Protein AF-A0A9X1GFL6-F1 (afdb_monomer_lite)

Secondary structure (DSSP, 8-state):
-HHHHHHHHHHHHHHHHHHHHHTS-HHHHTTS-HHHHHHIIIIIHHHHHHHHHHIIIIITHHHHHHHHHHHHHHHH-HHHHHHHHHHHHHHHHHHHHHHHHHHHHHT--

Radius of gyration: 22.64 Å; chains: 1; bounding box: 46×26×59 Å

pLDDT: mean 83.74, std 9.25, range [52.78, 96.0]

Organism: Enterococcus faecium (NCBI:txid1352)

Sequence (109 aa):
FSALASARFGFQTREKYFRKFQQLSMKDISRFSSGSLLTRMTNDVDNVQQMIVLFCQMILPAPVICFFTILMMFRYSLLLTWVTLFSVVFYVWIVYRLMKRGTPLSLSI

InterPro domains:
  IPR011527 ABC transporter type 1, transmembrane domain [PF00664] (4-104)
  IPR011527 ABC transporter type 1, transmembrane domain [PS50929] (1-109)
  IPR036640 ABC transporter type 1, transmembrane domain superfamily [G3DSA:1.20.1560.10] (1-109)
  IPR036640 ABC transporter type 1, transmembrane domain superfamily [SSF90123] (2-106)

Foldseek 3Di:
DQLVVLVVVLVVQLVVLVVVVVVDDPVVCVVPPVVNSVCCSPVVSVVVSVVSSCCVPPVVCVVVCVVVVLVVVVVPDPVSSVVVVVVVVVVVVVVVVCCVVVVVVVVVD

Structure (mmCIF, N/CA/C/O backbone):
data_AF-A0A9X1GFL6-F1
#
_entry.id   AF-A0A9X1GFL6-F1
#
loop_
_atom_site.group_PDB
_atom_site.id
_atom_site.type_symbol
_atom_site.label_atom_id
_atom_site.label_alt_id
_atom_site.label_comp_id
_atom_site.label_asym_id
_atom_site.label_entity_id
_atom_site.label_seq_id
_atom_site.pdbx_PDB_ins_code
_atom_site.Cartn_x
_atom_site.Cartn_y
_atom_site.Cartn_z
_atom_site.occupancy
_atom_site.B_iso_or_equiv
_atom_site.auth_seq_id
_atom_site.auth_comp_id
_atom_site.auth_asym_id
_atom_site.auth_atom_id
_atom_site.pdbx_PDB_model_num
ATOM 1 N N . PHE A 1 1 ? -11.505 10.746 -3.898 1.00 78.06 1 PHE A N 1
ATOM 2 C CA . PHE A 1 1 ? -12.505 9.654 -3.866 1.00 78.06 1 PHE A CA 1
ATOM 3 C C . PHE A 1 1 ? -12.120 8.514 -2.929 1.00 78.06 1 PHE A C 1
ATOM 5 O O . PHE A 1 1 ? -12.895 8.238 -2.022 1.00 78.06 1 PHE A O 1
ATOM 12 N N . SER A 1 2 ? -10.932 7.909 -3.052 1.00 79.25 2 SER A N 1
ATOM 13 C CA . SER A 1 2 ? -10.509 6.784 -2.191 1.00 79.25 2 SER A CA 1
ATOM 14 C C . SER A 1 2 ? -10.520 7.108 -0.689 1.00 79.25 2 SER A C 1
ATOM 16 O O . SER A 1 2 ? -11.003 6.302 0.095 1.00 79.25 2 SER A O 1
ATOM 18 N N . ALA A 1 3 ? -10.094 8.317 -0.297 1.00 82.44 3 ALA A N 1
ATOM 19 C CA . ALA A 1 3 ? -10.140 8.774 1.098 1.00 82.44 3 ALA A CA 1
ATOM 20 C C . ALA A 1 3 ? -11.572 8.944 1.647 1.00 82.44 3 ALA A C 1
ATOM 22 O O . ALA A 1 3 ? -11.836 8.663 2.809 1.00 82.44 3 ALA A O 1
ATOM 23 N N . LEU A 1 4 ? -12.522 9.367 0.805 1.00 86.19 4 LEU A N 1
ATOM 24 C CA . LEU A 1 4 ? -13.928 9.490 1.204 1.00 86.19 4 LEU A CA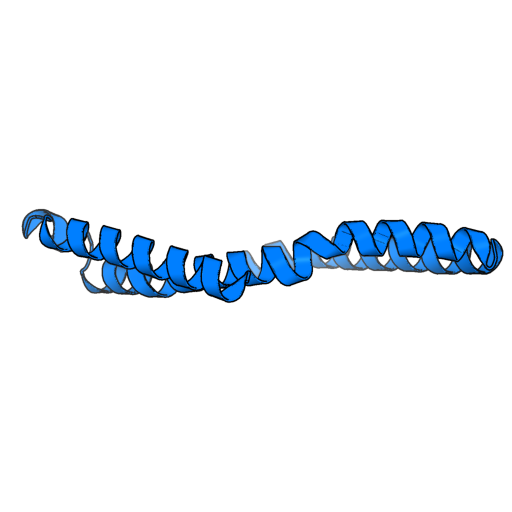 1
ATOM 25 C C . LEU A 1 4 ? -14.571 8.106 1.366 1.00 86.19 4 LEU A C 1
ATOM 27 O O . LEU A 1 4 ? -15.338 7.882 2.300 1.00 86.19 4 LEU A O 1
ATOM 31 N N . ALA A 1 5 ? -14.244 7.174 0.467 1.00 85.69 5 ALA A N 1
ATOM 32 C CA . ALA A 1 5 ? -14.713 5.795 0.537 1.00 85.69 5 ALA A CA 1
ATOM 33 C C . ALA A 1 5 ? -14.165 5.072 1.778 1.00 85.69 5 ALA A C 1
ATOM 35 O O . ALA A 1 5 ? -14.935 4.441 2.501 1.00 85.69 5 ALA A O 1
ATOM 36 N N . SER A 1 6 ? -12.869 5.220 2.075 1.00 81.94 6 SER A N 1
ATOM 37 C CA . SER A 1 6 ? -12.257 4.633 3.271 1.00 81.94 6 SER A CA 1
ATOM 38 C C . SER A 1 6 ? -12.803 5.254 4.560 1.00 81.94 6 SER A C 1
ATOM 40 O O . SER A 1 6 ? -13.128 4.519 5.488 1.00 81.94 6 SER A O 1
ATOM 42 N N . ALA A 1 7 ? -13.005 6.575 4.610 1.00 85.94 7 ALA A N 1
ATOM 43 C CA . ALA A 1 7 ? -13.606 7.243 5.766 1.00 85.94 7 ALA A CA 1
ATOM 44 C C . ALA A 1 7 ? -15.049 6.775 6.022 1.00 85.94 7 ALA A C 1
ATOM 46 O O . ALA A 1 7 ? -15.415 6.472 7.158 1.00 85.94 7 ALA A O 1
ATOM 47 N N . ARG A 1 8 ? -15.865 6.637 4.967 1.00 88.25 8 ARG A N 1
ATOM 48 C CA . ARG A 1 8 ? -17.227 6.083 5.070 1.00 88.25 8 ARG A CA 1
ATOM 49 C C . ARG A 1 8 ? -17.237 4.626 5.523 1.00 88.25 8 ARG A C 1
ATOM 51 O O . ARG A 1 8 ? -18.137 4.227 6.261 1.00 88.25 8 ARG A O 1
ATOM 58 N N . PHE A 1 9 ? -16.266 3.832 5.080 1.00 86.69 9 PHE A N 1
ATOM 59 C CA . PHE A 1 9 ? -16.098 2.453 5.529 1.00 86.69 9 PHE A CA 1
ATOM 60 C C . PHE A 1 9 ? -15.717 2.389 7.015 1.00 86.69 9 PHE A C 1
ATOM 62 O O . PHE A 1 9 ? -16.353 1.664 7.781 1.00 86.69 9 PHE A O 1
ATOM 69 N N . GLY A 1 10 ? -14.739 3.191 7.444 1.00 84.56 10 GLY A N 1
ATOM 70 C CA . GLY A 1 10 ? -14.324 3.278 8.844 1.00 84.56 10 GLY A CA 1
ATOM 71 C C . GLY A 1 10 ? -15.462 3.732 9.760 1.00 84.56 10 GLY A C 1
ATOM 72 O O . GLY A 1 10 ? -15.675 3.134 10.811 1.00 84.56 10 GLY A O 1
ATOM 73 N N . PHE A 1 11 ? -16.250 4.726 9.338 1.00 87.88 11 PHE A N 1
ATOM 74 C CA . PHE A 1 11 ? -17.422 5.200 10.081 1.00 87.88 11 PHE A CA 1
ATOM 75 C C . PHE A 1 11 ? -18.470 4.096 10.290 1.00 87.88 11 PHE A C 1
ATOM 77 O O . PHE A 1 11 ? -18.826 3.795 11.428 1.00 87.88 11 PHE A O 1
ATOM 84 N N . GLN A 1 12 ? -18.908 3.432 9.213 1.00 89.44 12 GLN A N 1
ATOM 85 C CA . GLN A 1 12 ? -19.900 2.349 9.295 1.00 89.44 12 GLN A CA 1
ATOM 86 C C . GLN A 1 12 ? -19.412 1.170 10.143 1.00 89.44 12 GLN A C 1
ATOM 88 O O . GLN A 1 12 ? -20.195 0.522 10.836 1.00 89.44 12 GLN A O 1
ATOM 93 N N . THR A 1 13 ? -18.116 0.876 10.078 1.00 85.88 13 THR A N 1
ATOM 94 C CA . THR A 1 13 ? -17.510 -0.217 10.838 1.00 85.88 13 THR A CA 1
ATOM 95 C C . THR A 1 13 ? -17.503 0.108 12.331 1.00 85.88 13 THR A C 1
ATOM 97 O O . THR A 1 13 ? -17.989 -0.696 13.126 1.00 85.88 13 THR A O 1
ATOM 100 N N . ARG A 1 14 ? -17.068 1.318 12.716 1.00 87.12 14 ARG A N 1
ATOM 101 C CA . ARG A 1 14 ? -17.118 1.789 14.113 1.00 87.12 14 ARG A CA 1
ATOM 102 C C . ARG A 1 14 ? -18.540 1.823 14.662 1.00 87.12 14 ARG A C 1
ATOM 104 O O . ARG A 1 14 ? -18.756 1.381 15.785 1.00 87.12 14 ARG A O 1
ATOM 111 N N . GLU A 1 15 ? -19.513 2.277 13.872 1.00 89.19 15 GLU A N 1
ATOM 112 C CA . GLU A 1 15 ? -20.920 2.307 14.287 1.00 89.19 15 GLU A CA 1
ATOM 113 C C . GLU A 1 15 ? -21.453 0.898 14.601 1.00 89.19 15 GLU A C 1
ATOM 115 O O . GLU A 1 15 ? -22.081 0.680 15.639 1.00 89.19 15 GLU A O 1
ATOM 120 N N . LYS A 1 16 ? -21.167 -0.088 13.739 1.00 86.69 16 LYS A N 1
ATOM 121 C CA . LYS A 1 16 ? -21.568 -1.489 13.956 1.00 86.69 16 LYS A CA 1
ATOM 122 C C . LYS A 1 16 ? -20.914 -2.086 15.200 1.00 86.69 16 LYS A C 1
ATOM 124 O O . LYS A 1 16 ? -21.597 -2.753 15.979 1.00 86.69 16 LYS A O 1
ATOM 129 N N . TYR A 1 17 ? -19.622 -1.828 15.403 1.00 83.25 17 TYR A N 1
ATOM 130 C CA . TYR A 1 17 ? -18.911 -2.267 16.603 1.00 83.25 17 TYR A CA 1
ATOM 131 C C . TYR A 1 17 ? -19.502 -1.646 17.870 1.00 83.25 17 TYR A C 1
ATOM 133 O O . TYR A 1 17 ? -19.772 -2.368 18.827 1.00 83.25 17 TYR A O 1
ATOM 141 N N . PHE A 1 18 ? -19.795 -0.345 17.853 1.00 83.31 18 PHE A N 1
ATOM 142 C CA . PHE A 1 18 ? -20.394 0.352 18.988 1.00 83.31 18 PHE A CA 1
ATOM 143 C C . PHE A 1 18 ? -21.791 -0.188 19.330 1.00 83.31 18 PHE A C 1
ATOM 145 O O . PHE A 1 18 ? -22.065 -0.504 20.487 1.00 83.31 18 PHE A O 1
ATOM 152 N N . ARG A 1 19 ? -22.653 -0.403 18.325 1.00 85.00 19 ARG A N 1
ATOM 153 C CA . ARG A 1 19 ? -23.974 -1.028 18.528 1.00 85.00 19 ARG A CA 1
ATOM 154 C C . ARG A 1 19 ? -23.861 -2.440 19.106 1.00 85.00 19 ARG A C 1
ATOM 156 O O . ARG A 1 19 ? -24.646 -2.807 19.976 1.00 85.00 19 ARG A O 1
ATOM 163 N N . LYS A 1 20 ? -22.887 -3.235 18.649 1.00 81.62 20 LYS A N 1
ATOM 164 C CA . LYS A 1 20 ? -22.660 -4.591 19.171 1.00 81.62 20 LYS A CA 1
ATOM 165 C C . LYS A 1 20 ? -22.129 -4.569 20.605 1.00 81.62 20 LYS A C 1
ATOM 167 O O . LYS A 1 20 ? -22.539 -5.405 21.403 1.00 81.62 20 LYS A O 1
ATOM 172 N N . PHE A 1 21 ? -21.271 -3.604 20.930 1.00 79.62 21 PHE A N 1
ATOM 173 C CA . PHE A 1 21 ? -20.763 -3.384 22.282 1.00 79.62 21 PHE A CA 1
ATOM 174 C C . PHE A 1 21 ? -21.888 -3.066 23.273 1.00 79.62 21 PHE A C 1
ATOM 176 O O . PHE A 1 21 ? -21.935 -3.655 24.346 1.00 79.62 21 PHE A O 1
ATOM 183 N N . GLN A 1 22 ? -22.850 -2.224 22.890 1.00 79.00 22 GLN A N 1
ATOM 184 C CA . GLN A 1 22 ? -24.009 -1.898 23.735 1.00 79.00 22 GLN A CA 1
ATOM 185 C C . GLN A 1 22 ? -24.949 -3.091 23.998 1.00 79.00 22 GLN A C 1
ATOM 187 O O . GLN A 1 22 ? -25.710 -3.062 24.960 1.00 79.00 22 GLN A O 1
ATOM 192 N N . GLN A 1 23 ? -24.914 -4.128 23.155 1.00 80.56 23 GLN A N 1
ATOM 193 C CA . GLN A 1 23 ? -25.742 -5.336 23.284 1.00 80.56 23 GLN A CA 1
ATOM 194 C C . GLN A 1 23 ? -25.054 -6.474 24.061 1.00 80.56 23 GLN A C 1
ATOM 196 O O . GLN A 1 23 ? -25.667 -7.521 24.270 1.00 80.56 23 GLN A O 1
ATOM 201 N N . LEU A 1 24 ? -23.784 -6.312 24.450 1.00 77.31 24 LEU A N 1
ATOM 202 C CA . LEU A 1 24 ? -23.040 -7.317 25.210 1.00 77.31 24 LEU A CA 1
ATOM 203 C C . LEU A 1 24 ? -23.468 -7.315 26.683 1.00 77.31 24 LEU A C 1
ATOM 205 O O . LEU A 1 24 ? -23.628 -6.265 27.302 1.00 77.31 24 LEU A O 1
ATOM 209 N N . SER A 1 25 ? -23.628 -8.507 27.260 1.00 74.81 25 SER A N 1
ATOM 210 C CA . SER A 1 25 ? -23.909 -8.661 28.688 1.00 74.81 25 SER A CA 1
ATOM 211 C C . SER A 1 25 ? -22.662 -8.353 29.522 1.00 74.81 25 SER A C 1
ATOM 213 O O . SER A 1 25 ? -21.533 -8.605 29.095 1.00 74.81 25 SER A O 1
ATOM 215 N N . MET A 1 26 ? -22.851 -7.900 30.765 1.00 65.06 26 MET A N 1
ATOM 216 C CA . MET A 1 26 ? -21.760 -7.666 31.728 1.00 65.06 26 MET A CA 1
ATOM 217 C C . MET A 1 26 ? -20.881 -8.914 31.947 1.00 65.06 26 MET A C 1
ATOM 219 O O . MET A 1 26 ? -19.708 -8.795 32.294 1.00 65.06 26 MET A O 1
ATOM 223 N N . LYS A 1 27 ? -21.427 -10.114 31.694 1.00 68.50 27 LYS A N 1
ATOM 224 C CA . LYS A 1 27 ? -20.715 -11.401 31.772 1.00 68.50 27 LYS A CA 1
ATOM 225 C C . LYS A 1 27 ? -19.788 -11.670 30.573 1.00 68.50 27 LYS A C 1
ATOM 227 O O . LYS A 1 27 ? -18.835 -12.431 30.703 1.00 68.50 27 LYS A O 1
ATOM 232 N N . ASP A 1 28 ? -20.044 -11.043 29.425 1.00 63.53 28 ASP A N 1
ATOM 233 C CA . ASP A 1 28 ? -19.200 -11.137 28.226 1.00 63.53 28 ASP A CA 1
ATOM 234 C C . ASP A 1 28 ? -18.099 -10.066 28.231 1.00 63.53 28 ASP A C 1
ATOM 236 O O . ASP A 1 28 ? -16.974 -10.323 27.805 1.00 63.53 28 ASP A O 1
ATOM 240 N N . ILE A 1 29 ? -18.391 -8.888 28.794 1.00 65.69 29 ILE A N 1
ATOM 241 C CA . ILE A 1 29 ? -17.425 -7.794 28.994 1.00 65.69 29 ILE A CA 1
ATOM 242 C C . ILE A 1 29 ? -16.325 -8.190 29.994 1.00 65.69 29 ILE A C 1
ATOM 244 O O . ILE A 1 29 ? -15.181 -7.773 29.862 1.00 65.69 29 ILE A O 1
ATOM 248 N N . SER A 1 30 ? -16.622 -9.039 30.980 1.00 62.53 30 SER A N 1
ATOM 249 C CA . SER A 1 30 ? -15.595 -9.564 31.890 1.00 62.53 30 SER A CA 1
ATOM 250 C C . SER A 1 30 ? -14.718 -10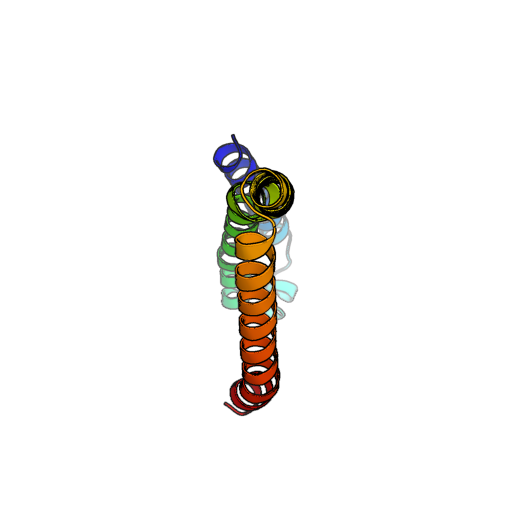.650 31.254 1.00 62.53 30 SER A C 1
ATOM 252 O O . SER A 1 30 ? -13.576 -10.836 31.671 1.00 62.53 30 SER A O 1
ATOM 254 N N . ARG A 1 31 ? -15.216 -11.345 30.219 1.00 65.75 31 ARG A N 1
ATOM 255 C CA . ARG A 1 31 ? -14.461 -12.351 29.451 1.00 65.75 31 ARG A CA 1
ATOM 256 C C . ARG A 1 31 ? -13.513 -11.712 28.434 1.00 65.75 31 ARG A C 1
ATOM 258 O O . ARG A 1 31 ? -12.436 -12.243 28.175 1.00 65.75 31 ARG A O 1
ATOM 265 N N . PHE A 1 32 ? -13.899 -10.568 27.880 1.00 63.34 32 PHE A N 1
ATOM 266 C CA . PHE A 1 32 ? -13.073 -9.746 27.005 1.00 63.34 32 PHE A CA 1
ATOM 267 C C . PHE A 1 32 ? -12.712 -8.455 27.740 1.00 63.34 32 PHE A C 1
ATOM 269 O O . PHE A 1 32 ? -13.489 -7.513 27.700 1.00 63.34 32 PHE A O 1
ATOM 276 N N . SER A 1 33 ? -11.551 -8.396 28.405 1.00 66.00 33 SER A N 1
ATOM 277 C CA . SER A 1 33 ? -11.084 -7.189 29.116 1.00 66.00 33 SER A CA 1
ATOM 278 C C . SER A 1 33 ? -11.426 -5.904 28.342 1.00 66.00 33 SER A C 1
ATOM 280 O O . SER A 1 33 ? -10.960 -5.726 27.211 1.00 66.00 33 SER A O 1
ATOM 282 N N . SER A 1 34 ? -12.256 -5.029 28.930 1.00 66.62 34 SER A N 1
ATOM 283 C CA . SER A 1 34 ? -12.850 -3.855 28.265 1.00 66.62 34 SER A CA 1
ATOM 284 C C . SER A 1 34 ? -11.827 -2.979 27.536 1.00 66.62 34 SER A C 1
ATOM 286 O O . SER A 1 34 ? -12.128 -2.418 26.483 1.00 66.62 34 SER A O 1
ATOM 288 N N . GLY A 1 35 ? -10.598 -2.904 28.060 1.00 71.62 35 GLY A N 1
ATOM 289 C CA . GLY A 1 35 ? -9.493 -2.182 27.430 1.00 71.62 35 GLY A CA 1
ATOM 290 C C . GLY A 1 35 ? -9.054 -2.793 26.096 1.00 71.62 35 GLY A C 1
ATOM 291 O O . GLY A 1 35 ? -8.890 -2.067 25.126 1.00 71.62 35 GLY A O 1
ATOM 292 N N . SER A 1 36 ? -8.936 -4.121 25.994 1.00 76.75 36 SER A N 1
ATOM 293 C CA . SER A 1 36 ? -8.509 -4.797 24.755 1.00 76.75 36 SER A CA 1
ATOM 294 C C . SER A 1 36 ? -9.538 -4.660 23.630 1.00 76.75 36 SER A C 1
ATOM 296 O O . SER A 1 36 ? -9.166 -4.458 22.474 1.00 76.75 36 SER A O 1
ATOM 298 N N . LEU A 1 37 ? -10.829 -4.720 23.966 1.00 73.06 37 LEU A N 1
ATOM 299 C CA . LEU A 1 37 ? -11.917 -4.492 23.014 1.00 73.06 37 LEU A CA 1
ATOM 300 C C . LEU A 1 37 ? -11.875 -3.077 22.440 1.00 73.06 37 LEU A C 1
ATOM 302 O O . LEU A 1 37 ? -11.994 -2.916 21.228 1.00 73.06 37 LEU A O 1
ATOM 306 N N . LEU A 1 38 ? -11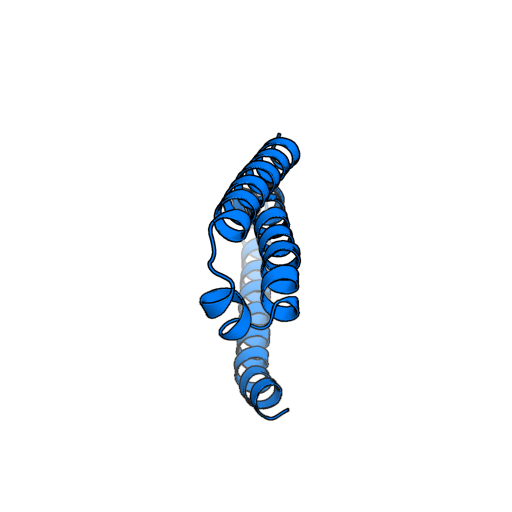.677 -2.064 23.288 1.00 74.56 38 LEU A N 1
ATOM 307 C CA . LEU A 1 38 ? -11.590 -0.678 22.840 1.00 74.56 38 LEU A CA 1
ATOM 308 C C . LEU A 1 38 ? -10.397 -0.473 21.903 1.00 74.56 38 LEU A C 1
ATOM 310 O O . LEU A 1 38 ? -10.569 0.076 20.818 1.00 74.56 38 LEU A O 1
ATOM 314 N N . THR A 1 39 ? -9.222 -0.984 22.280 1.00 80.56 39 THR A N 1
ATOM 315 C CA . THR A 1 39 ? -8.001 -0.874 21.475 1.00 80.56 39 THR A CA 1
ATOM 316 C C . THR A 1 39 ? -8.139 -1.566 20.121 1.00 80.56 39 THR A C 1
ATOM 318 O O . THR A 1 39 ? -7.656 -1.042 19.125 1.00 80.56 39 THR A O 1
ATOM 321 N N . ARG A 1 40 ? -8.829 -2.712 20.049 1.00 76.88 40 ARG A N 1
ATOM 322 C CA . ARG A 1 40 ? -9.131 -3.387 18.775 1.00 76.88 40 ARG A CA 1
ATOM 323 C C . ARG A 1 40 ? -10.140 -2.602 17.940 1.00 76.88 40 ARG A C 1
ATOM 325 O O . ARG A 1 40 ? -9.946 -2.420 16.746 1.00 76.88 40 ARG A O 1
ATOM 332 N N . MET A 1 41 ? -11.190 -2.065 18.559 1.00 75.69 41 MET A N 1
ATOM 333 C CA . MET A 1 41 ? -12.189 -1.253 17.852 1.00 75.69 41 MET A CA 1
ATOM 334 C C . MET A 1 41 ? -11.616 0.048 17.271 1.00 75.69 41 MET A C 1
ATOM 336 O O . MET A 1 41 ? -12.140 0.535 16.269 1.00 75.69 41 MET A O 1
ATOM 340 N N . THR A 1 42 ? -10.571 0.623 17.871 1.00 81.25 42 THR A N 1
ATOM 341 C CA . THR A 1 42 ? -9.913 1.826 17.344 1.00 81.25 42 THR A CA 1
ATOM 342 C C . THR A 1 42 ? -8.765 1.476 16.402 1.00 81.25 42 THR A C 1
ATOM 344 O O . THR A 1 42 ? -8.858 1.783 15.214 1.00 81.25 42 THR A O 1
ATOM 347 N N . ASN A 1 43 ? -7.735 0.774 16.888 1.00 86.94 43 ASN A N 1
ATOM 348 C CA . ASN A 1 43 ? -6.517 0.518 16.115 1.00 86.94 43 ASN A CA 1
ATOM 349 C C . ASN A 1 43 ? -6.757 -0.398 14.916 1.00 86.94 43 ASN A C 1
ATOM 351 O O . ASN A 1 43 ? -6.221 -0.128 13.843 1.00 86.94 43 ASN A O 1
ATOM 355 N N . ASP A 1 44 ? -7.563 -1.456 15.048 1.00 87.31 44 ASP A N 1
ATOM 356 C CA . ASP A 1 44 ? -7.777 -2.363 13.915 1.00 87.31 44 ASP A CA 1
ATOM 357 C C . ASP A 1 44 ? -8.584 -1.657 12.821 1.00 87.31 44 ASP A C 1
ATOM 359 O O . ASP A 1 44 ? -8.286 -1.798 11.636 1.00 87.31 44 ASP A O 1
ATOM 363 N N . VAL A 1 45 ? -9.568 -0.832 13.199 1.00 84.38 45 VAL A N 1
ATOM 364 C CA . VAL A 1 45 ? -10.371 -0.083 12.225 1.00 84.38 45 VAL A CA 1
ATOM 365 C C . VAL A 1 45 ? -9.547 1.003 11.533 1.00 84.38 45 VAL A C 1
ATOM 367 O O . VAL A 1 45 ? -9.688 1.171 10.321 1.00 84.38 45 VAL A O 1
ATOM 370 N N . ASP A 1 46 ? -8.664 1.700 12.253 1.00 88.69 46 ASP A N 1
ATOM 371 C CA . ASP A 1 46 ? -7.739 2.666 11.647 1.00 88.69 46 ASP A CA 1
ATOM 372 C C . ASP A 1 46 ? -6.742 1.993 10.702 1.00 88.69 46 ASP A C 1
ATOM 374 O O . ASP A 1 46 ? -6.582 2.441 9.564 1.00 88.69 46 ASP A O 1
ATOM 378 N N . ASN A 1 47 ? -6.151 0.866 11.107 1.00 89.69 47 ASN A N 1
ATOM 379 C CA . ASN A 1 47 ? -5.248 0.097 10.252 1.00 89.69 47 ASN A CA 1
ATOM 380 C C . ASN A 1 47 ? -5.944 -0.376 8.969 1.00 89.69 47 ASN A C 1
ATOM 382 O O . ASN A 1 47 ? -5.391 -0.233 7.878 1.00 89.69 47 ASN A O 1
ATOM 386 N N . VAL A 1 48 ? -7.177 -0.884 9.064 1.00 88.44 48 VAL A N 1
ATOM 387 C CA . VAL A 1 48 ? -7.953 -1.298 7.885 1.00 88.44 48 VAL A CA 1
ATOM 388 C C . VAL A 1 48 ? -8.310 -0.094 7.011 1.00 88.44 48 VAL A C 1
ATOM 390 O O . VAL A 1 48 ? -8.173 -0.159 5.789 1.00 88.44 48 VAL A O 1
ATOM 393 N N . GLN A 1 49 ? -8.728 1.026 7.604 1.00 86.69 49 GLN A N 1
ATOM 394 C CA . GLN A 1 49 ? -9.045 2.247 6.863 1.00 86.69 49 GLN A CA 1
ATOM 395 C C . GLN A 1 49 ? -7.823 2.764 6.091 1.00 86.69 49 GLN A C 1
ATOM 397 O O . GLN A 1 49 ? -7.939 3.098 4.908 1.00 86.69 49 GLN A O 1
ATOM 402 N N . GLN A 1 50 ? -6.651 2.788 6.725 1.00 90.38 50 GLN A N 1
ATOM 403 C CA . GLN A 1 50 ? -5.397 3.188 6.095 1.00 90.38 50 GLN A CA 1
ATOM 404 C C . GLN A 1 50 ? -4.963 2.193 5.010 1.00 90.38 50 GLN A C 1
ATOM 406 O O . GLN A 1 50 ? -4.548 2.615 3.929 1.00 90.38 50 GLN A O 1
ATOM 411 N N . MET A 1 51 ? -5.136 0.888 5.240 1.00 89.62 51 MET A N 1
ATOM 412 C CA . MET A 1 51 ? -4.867 -0.145 4.237 1.00 89.62 51 MET A CA 1
ATOM 413 C C . MET A 1 51 ? -5.721 0.054 2.980 1.00 89.62 51 MET A C 1
ATOM 415 O O . MET A 1 51 ? -5.197 -0.037 1.875 1.00 89.62 51 MET A O 1
ATOM 419 N N . ILE A 1 52 ? -7.008 0.393 3.122 1.00 88.88 52 ILE A N 1
ATOM 420 C CA . ILE A 1 52 ? -7.901 0.671 1.982 1.00 88.88 52 ILE A CA 1
ATOM 421 C C . ILE A 1 52 ? -7.410 1.886 1.181 1.00 88.88 52 ILE A C 1
ATOM 423 O O . ILE A 1 52 ? -7.436 1.867 -0.051 1.00 88.88 52 ILE A O 1
ATOM 427 N N . VAL A 1 53 ? -6.940 2.940 1.857 1.00 90.38 53 VAL A N 1
ATOM 428 C CA . VAL A 1 53 ? -6.380 4.124 1.181 1.00 90.38 53 VAL A CA 1
ATOM 429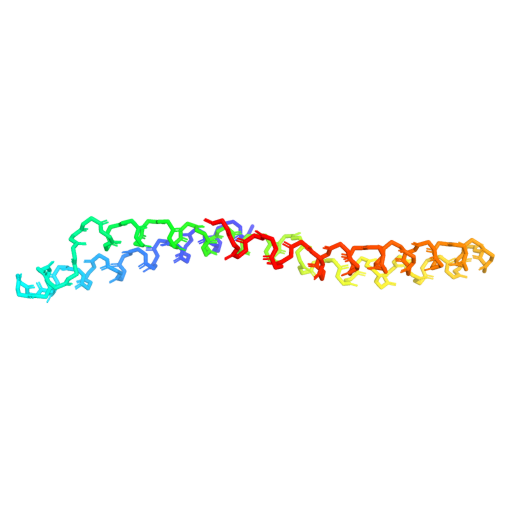 C C . VAL A 1 53 ? -5.120 3.756 0.403 1.00 90.38 53 VAL A C 1
ATOM 431 O O . VAL A 1 53 ? -5.051 4.032 -0.796 1.00 90.38 53 VAL A O 1
ATOM 434 N N . LEU A 1 54 ? -4.159 3.105 1.062 1.00 90.62 54 LEU A N 1
ATOM 435 C CA . LEU A 1 54 ? -2.893 2.687 0.454 1.00 90.62 54 LEU A CA 1
ATOM 436 C C . LEU A 1 54 ? -3.118 1.722 -0.710 1.00 90.62 54 LEU A C 1
ATOM 438 O O . LEU A 1 54 ? -2.489 1.854 -1.760 1.00 90.62 54 LEU A O 1
ATOM 442 N N . PHE A 1 55 ? -4.058 0.791 -0.562 1.00 89.69 55 PHE A N 1
ATOM 443 C CA . PHE A 1 55 ? -4.400 -0.152 -1.612 1.00 89.69 55 PHE A CA 1
ATOM 444 C C . PHE A 1 55 ? -4.897 0.570 -2.866 1.00 89.69 55 PHE A C 1
ATOM 446 O O . PHE A 1 55 ? -4.352 0.382 -3.951 1.00 89.69 55 PHE A O 1
ATOM 453 N N . CYS A 1 56 ? -5.877 1.460 -2.713 1.00 88.62 56 CYS A N 1
ATOM 454 C CA . CYS A 1 56 ? -6.455 2.180 -3.843 1.00 88.62 56 CYS A CA 1
ATOM 455 C C . CYS A 1 56 ? -5.501 3.208 -4.471 1.00 88.62 56 CYS A C 1
ATOM 457 O O . CYS A 1 56 ? -5.628 3.486 -5.660 1.00 88.62 56 CYS A O 1
ATOM 459 N N . GLN A 1 57 ? -4.601 3.819 -3.694 1.00 89.94 57 GLN A N 1
ATOM 460 C CA . GLN A 1 57 ? -3.749 4.914 -4.177 1.00 89.94 57 GLN A CA 1
ATOM 461 C C . GLN A 1 57 ? -2.359 4.478 -4.632 1.00 89.94 57 GLN A C 1
ATOM 463 O O . GLN A 1 57 ? -1.807 5.107 -5.528 1.00 89.94 57 GLN A O 1
ATOM 468 N N . MET A 1 58 ? -1.782 3.442 -4.027 1.00 88.44 58 MET A N 1
ATOM 469 C CA . MET A 1 58 ? -0.408 3.020 -4.308 1.00 88.44 58 MET A CA 1
ATOM 470 C C . MET A 1 58 ? -0.348 1.619 -4.907 1.00 88.44 58 MET A C 1
ATOM 472 O O . MET A 1 58 ? 0.315 1.423 -5.921 1.00 88.44 58 MET A O 1
ATOM 476 N N . ILE A 1 59 ? -1.064 0.652 -4.327 1.00 91.75 59 ILE A N 1
ATOM 477 C CA . ILE A 1 59 ? -0.968 -0.752 -4.760 1.00 91.75 59 ILE A CA 1
ATOM 478 C C . ILE A 1 59 ? -1.676 -0.970 -6.099 1.00 91.75 59 ILE A C 1
ATOM 480 O O . ILE A 1 59 ? -1.125 -1.614 -6.984 1.00 91.75 59 ILE A O 1
ATOM 484 N N . LEU A 1 60 ? -2.875 -0.415 -6.273 1.00 91.25 60 LEU A N 1
ATOM 485 C CA . LEU A 1 60 ? -3.677 -0.573 -7.487 1.00 91.25 60 LEU A CA 1
ATOM 486 C C . LEU A 1 60 ? -3.006 -0.006 -8.757 1.00 91.25 60 LEU A C 1
ATOM 488 O O . LEU A 1 60 ? -3.013 -0.704 -9.772 1.00 91.25 60 LEU A O 1
ATOM 492 N N . PRO A 1 61 ? -2.397 1.200 -8.759 1.00 93.00 61 PRO A N 1
ATOM 493 C CA . PRO A 1 61 ? -1.695 1.704 -9.943 1.00 93.00 61 PRO A CA 1
ATOM 494 C C . PRO A 1 61 ? -0.319 1.064 -10.175 1.00 93.00 61 PRO A C 1
ATOM 496 O O . PRO A 1 61 ? 0.152 1.075 -11.311 1.00 93.00 61 PRO A O 1
ATOM 499 N N . ALA A 1 62 ? 0.325 0.487 -9.154 1.00 93.50 62 ALA A N 1
ATOM 500 C CA . ALA A 1 62 ? 1.649 -0.128 -9.283 1.00 93.50 62 ALA A CA 1
ATOM 501 C C . ALA A 1 62 ? 1.785 -1.129 -10.456 1.00 93.50 62 ALA A C 1
ATOM 503 O O . ALA A 1 62 ? 2.695 -0.946 -11.266 1.00 93.50 62 ALA A O 1
ATOM 504 N N . PRO A 1 63 ? 0.906 -2.139 -10.639 1.00 91.38 63 PRO A N 1
ATOM 505 C CA . PRO A 1 63 ? 1.025 -3.083 -11.754 1.00 91.38 63 PRO A CA 1
ATOM 506 C C . PRO A 1 63 ? 0.853 -2.411 -13.120 1.00 91.38 63 PRO A C 1
ATOM 508 O O . PRO A 1 63 ? 1.544 -2.771 -14.073 1.00 91.38 63 PRO A O 1
ATOM 511 N N . VAL A 1 64 ? -0.024 -1.408 -13.212 1.00 94.81 64 VAL A N 1
ATOM 512 C CA . VAL A 1 64 ? -0.240 -0.635 -14.441 1.00 94.81 64 VAL A CA 1
ATOM 513 C C . VAL A 1 64 ? 1.041 0.114 -14.806 1.00 94.81 64 VAL A C 1
ATOM 515 O O . VAL A 1 64 ? 1.525 0.003 -15.931 1.00 94.81 64 VAL A O 1
ATOM 518 N N . ILE A 1 65 ? 1.644 0.809 -13.840 1.00 93.88 65 ILE A N 1
ATOM 519 C CA . ILE A 1 65 ? 2.900 1.544 -14.033 1.00 93.88 65 ILE A CA 1
ATOM 520 C C . ILE A 1 65 ? 4.035 0.595 -14.424 1.00 93.88 65 ILE A C 1
ATOM 522 O O . ILE A 1 65 ? 4.783 0.906 -15.351 1.00 93.88 65 ILE A O 1
ATOM 526 N N . CYS A 1 66 ? 4.156 -0.567 -13.776 1.00 90.88 66 CYS A N 1
ATOM 527 C CA . CYS A 1 66 ? 5.161 -1.567 -14.135 1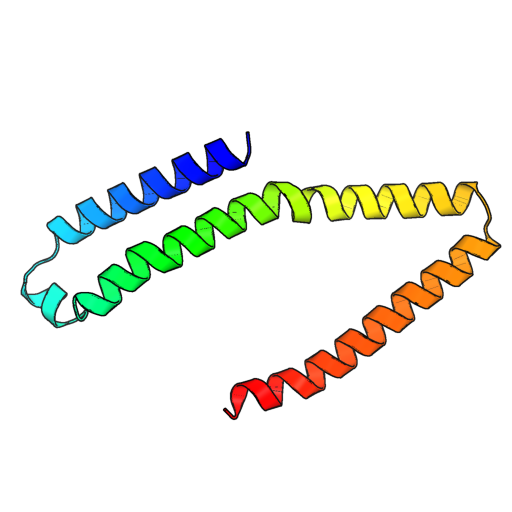.00 90.88 66 CYS A CA 1
ATOM 528 C C . CYS A 1 66 ? 4.999 -2.031 -15.587 1.00 90.88 66 CYS A C 1
ATOM 530 O O . CYS A 1 66 ? 5.979 -2.068 -16.331 1.00 90.88 66 CYS A O 1
ATOM 532 N N . PHE A 1 67 ? 3.771 -2.330 -16.011 1.00 92.62 67 PHE A N 1
ATOM 533 C CA . PHE A 1 67 ? 3.490 -2.765 -17.376 1.00 92.62 67 PHE A CA 1
ATOM 534 C C . PHE A 1 67 ? 3.862 -1.693 -18.411 1.00 92.62 67 PHE A C 1
ATOM 536 O O . PHE A 1 67 ? 4.599 -1.974 -19.358 1.00 92.62 67 PHE A O 1
ATOM 543 N N . PHE A 1 68 ? 3.426 -0.447 -18.204 1.00 92.94 68 PHE A N 1
ATOM 544 C CA . PHE A 1 68 ? 3.755 0.660 -19.106 1.00 92.94 68 PHE A CA 1
ATOM 545 C C . PHE A 1 68 ? 5.252 0.985 -19.125 1.00 92.94 68 PHE A C 1
ATOM 547 O O . PHE A 1 68 ? 5.801 1.239 -20.196 1.00 92.94 68 PHE A O 1
ATOM 554 N N . THR A 1 69 ? 5.922 0.931 -17.972 1.00 90.50 69 THR A N 1
ATOM 555 C CA . THR A 1 69 ? 7.372 1.152 -17.857 1.00 90.50 69 THR A CA 1
ATOM 556 C C . THR A 1 69 ? 8.148 0.146 -18.703 1.00 90.50 69 THR A C 1
ATOM 558 O O . THR A 1 69 ? 8.966 0.541 -19.532 1.00 90.50 69 THR A O 1
ATOM 561 N N . ILE A 1 70 ? 7.835 -1.146 -18.568 1.00 88.00 70 ILE A N 1
ATOM 562 C CA . ILE A 1 70 ? 8.484 -2.211 -19.342 1.00 88.00 70 ILE A CA 1
ATOM 563 C C . ILE A 1 70 ? 8.238 -2.009 -20.844 1.00 88.00 70 ILE A C 1
ATOM 565 O O . ILE A 1 70 ? 9.183 -2.041 -21.633 1.00 88.00 70 ILE A O 1
ATOM 569 N N . LEU A 1 71 ? 6.991 -1.734 -21.246 1.00 89.88 71 LEU A N 1
ATOM 570 C CA . LEU A 1 71 ? 6.651 -1.473 -22.648 1.00 89.88 71 LEU A CA 1
ATOM 571 C C . LEU A 1 71 ? 7.415 -0.279 -23.235 1.00 89.88 71 LEU A C 1
ATOM 573 O O . LEU A 1 71 ? 7.893 -0.358 -24.367 1.00 89.88 71 LEU A O 1
ATOM 577 N N . MET A 1 72 ? 7.536 0.826 -22.493 1.00 88.38 72 MET A N 1
ATOM 578 C CA . MET A 1 72 ? 8.282 2.001 -22.955 1.00 88.38 72 MET A CA 1
ATOM 579 C C . MET A 1 72 ? 9.780 1.729 -23.067 1.00 88.38 72 MET A C 1
ATOM 581 O O . MET A 1 72 ? 10.411 2.187 -24.019 1.00 88.38 72 MET A O 1
ATOM 585 N N . MET A 1 73 ? 10.353 0.975 -22.131 1.00 88.25 73 MET A N 1
ATOM 586 C CA . MET A 1 73 ? 11.783 0.665 -22.136 1.00 88.25 73 MET A CA 1
ATOM 587 C C . MET A 1 73 ? 12.188 -0.122 -23.383 1.00 88.25 73 MET A C 1
ATOM 589 O O . MET A 1 73 ? 13.156 0.255 -24.049 1.00 88.25 73 MET A O 1
ATOM 593 N N . PHE A 1 74 ? 11.381 -1.115 -23.777 1.00 85.69 74 PHE A N 1
ATOM 594 C CA . PHE A 1 74 ? 11.601 -1.857 -25.020 1.00 85.69 74 PHE A CA 1
ATOM 595 C C . PHE A 1 74 ? 11.576 -0.966 -26.268 1.00 85.69 74 PHE A C 1
ATOM 597 O O . PHE A 1 74 ? 12.274 -1.266 -27.235 1.00 85.69 74 PHE A O 1
ATOM 604 N N . ARG A 1 75 ? 10.808 0.135 -26.261 1.00 86.44 75 ARG A N 1
ATOM 605 C CA . ARG A 1 75 ? 10.764 1.081 -27.388 1.00 86.44 75 ARG A CA 1
ATOM 606 C C . ARG A 1 75 ? 11.980 2.001 -27.468 1.00 86.44 75 ARG A C 1
ATOM 608 O O . ARG A 1 75 ? 12.317 2.423 -28.567 1.00 86.44 75 ARG A O 1
ATOM 615 N N . TYR A 1 76 ? 12.607 2.342 -26.344 1.00 85.00 76 TYR A N 1
ATOM 616 C CA . TYR A 1 76 ? 13.714 3.303 -26.326 1.00 85.00 76 TYR A CA 1
ATOM 617 C C . TYR A 1 76 ? 15.047 2.658 -26.721 1.00 85.00 76 TYR A C 1
ATOM 619 O O . TYR A 1 76 ? 15.742 3.140 -27.610 1.00 85.00 76 TYR A O 1
ATOM 627 N N . SER A 1 77 ? 15.422 1.563 -26.057 1.00 85.25 77 SER A N 1
ATOM 628 C CA . SER A 1 77 ? 16.633 0.809 -26.384 1.00 85.25 77 SER A CA 1
ATOM 629 C C . SER A 1 77 ? 16.612 -0.559 -25.712 1.00 85.25 77 SER A C 1
ATOM 631 O O . SER A 1 77 ? 16.409 -0.684 -24.498 1.00 85.25 77 SER A O 1
ATOM 633 N N . LEU A 1 78 ? 16.893 -1.596 -26.501 1.00 81.44 78 LEU A N 1
ATOM 634 C CA . LEU A 1 78 ? 16.990 -2.973 -26.020 1.00 81.44 78 LEU A CA 1
ATOM 635 C C . LEU A 1 78 ? 18.111 -3.128 -24.981 1.00 81.44 78 LEU A C 1
ATOM 637 O O . LEU A 1 78 ? 17.920 -3.810 -23.978 1.00 81.44 78 LEU A O 1
ATOM 641 N N . LEU A 1 79 ? 19.249 -2.450 -25.164 1.00 84.69 79 LEU A N 1
ATOM 642 C CA . LEU A 1 79 ? 20.400 -2.572 -24.263 1.00 84.69 79 LEU A CA 1
ATOM 643 C C . LEU A 1 79 ? 20.100 -1.997 -22.870 1.00 84.69 79 LEU A C 1
ATOM 645 O O . LEU A 1 79 ? 20.387 -2.645 -21.864 1.00 84.69 79 LEU A O 1
ATOM 649 N N . LEU A 1 80 ? 19.455 -0.826 -22.798 1.00 81.69 80 LEU A N 1
ATOM 650 C CA . LEU A 1 80 ? 19.054 -0.225 -21.517 1.00 81.69 80 LEU A CA 1
ATOM 651 C C . LEU A 1 80 ? 18.022 -1.085 -20.776 1.00 81.69 80 LEU A C 1
ATOM 653 O O . LEU A 1 80 ? 18.059 -1.168 -19.548 1.00 81.69 80 LEU A O 1
ATOM 657 N N . THR A 1 81 ? 17.130 -1.744 -21.519 1.00 86.62 81 THR A N 1
ATOM 658 C CA . THR A 1 81 ? 16.106 -2.638 -20.959 1.00 86.62 81 THR A CA 1
ATOM 659 C C . THR A 1 81 ? 16.728 -3.855 -20.277 1.00 86.62 81 THR A C 1
ATOM 661 O O . THR A 1 81 ? 16.319 -4.228 -19.182 1.00 86.62 81 THR A O 1
ATOM 664 N N . TRP A 1 82 ? 17.761 -4.451 -20.876 1.00 87.19 82 TRP A N 1
ATOM 665 C CA . TRP A 1 82 ? 18.455 -5.596 -20.280 1.00 87.19 82 TRP A CA 1
ATOM 666 C C . TRP A 1 82 ? 19.188 -5.238 -18.986 1.00 87.19 82 TRP A C 1
ATOM 668 O O . TRP A 1 82 ? 19.074 -5.964 -17.998 1.00 87.19 82 TRP A O 1
ATOM 678 N N . VAL A 1 83 ? 19.897 -4.104 -18.963 1.00 89.50 83 VAL A N 1
ATOM 679 C CA . VAL A 1 83 ? 20.647 -3.648 -17.776 1.00 89.50 83 VAL A CA 1
ATOM 680 C C . VAL A 1 83 ? 19.712 -3.407 -16.589 1.00 89.50 83 VAL A C 1
ATOM 682 O O . VAL A 1 83 ? 19.964 -3.860 -15.472 1.00 89.50 83 VAL A O 1
ATOM 685 N N . THR A 1 84 ? 18.602 -2.720 -16.833 1.00 88.00 84 THR A N 1
ATOM 686 C CA . THR A 1 84 ? 17.597 -2.411 -15.808 1.00 88.00 84 THR A CA 1
ATOM 687 C C . THR A 1 84 ? 16.859 -3.658 -15.328 1.00 88.00 84 THR A C 1
ATOM 689 O O . THR A 1 84 ? 16.692 -3.829 -14.122 1.00 88.00 84 THR A O 1
ATOM 692 N N . LEU A 1 85 ? 16.483 -4.574 -16.224 1.00 89.25 85 LEU A N 1
ATOM 693 C CA . LEU A 1 85 ? 15.832 -5.829 -15.842 1.00 89.25 85 LEU A CA 1
ATOM 694 C C . LEU A 1 85 ? 16.739 -6.691 -14.952 1.00 89.25 85 LEU A C 1
ATOM 696 O O . LEU A 1 85 ? 16.289 -7.201 -13.925 1.00 89.25 85 LEU A O 1
ATOM 700 N N . PHE A 1 86 ? 18.030 -6.788 -15.282 1.00 92.75 86 PHE A N 1
ATOM 701 C CA . PHE A 1 86 ? 19.001 -7.509 -14.457 1.00 92.75 86 PHE A CA 1
ATOM 702 C C . PHE A 1 86 ? 19.182 -6.857 -13.077 1.00 92.75 86 PHE A C 1
ATOM 704 O O . PHE A 1 86 ? 19.226 -7.550 -12.060 1.00 92.75 86 PHE A O 1
ATOM 711 N N . SER A 1 87 ? 19.217 -5.521 -13.027 1.00 92.19 87 SER A N 1
ATOM 712 C CA . SER A 1 87 ? 19.279 -4.758 -11.775 1.00 92.19 87 SER A CA 1
ATOM 713 C C . SER A 1 87 ? 18.066 -5.019 -10.870 1.00 92.19 87 SE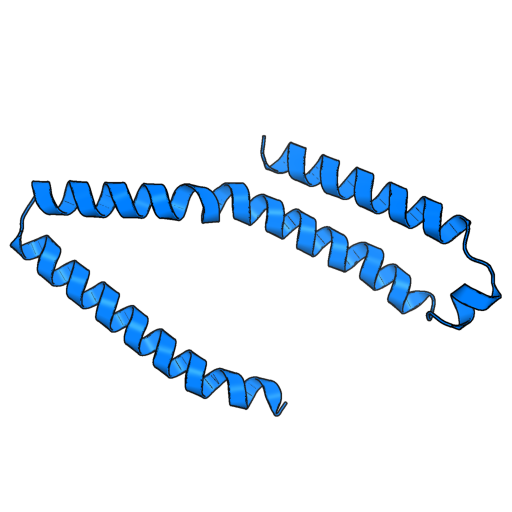R A C 1
ATOM 715 O O . SER A 1 87 ? 18.238 -5.290 -9.680 1.00 92.19 87 SER A O 1
ATOM 717 N N . VAL A 1 88 ? 16.847 -5.030 -11.428 1.00 92.19 88 VAL A N 1
ATOM 718 C CA . VAL A 1 88 ? 15.611 -5.329 -10.678 1.00 92.19 88 VAL A CA 1
ATOM 719 C C . VAL A 1 88 ? 15.635 -6.750 -10.114 1.00 92.19 88 VAL A C 1
ATOM 721 O O . VAL A 1 88 ? 15.343 -6.950 -8.935 1.00 92.19 88 VAL A O 1
ATOM 724 N N . VAL A 1 89 ? 16.023 -7.741 -10.921 1.00 93.88 89 VAL A N 1
ATOM 725 C CA . VAL A 1 89 ? 16.128 -9.141 -10.471 1.00 93.88 89 VAL A CA 1
ATOM 726 C C . VAL A 1 89 ? 17.153 -9.280 -9.344 1.00 93.88 89 VAL A C 1
ATOM 728 O O . VAL A 1 89 ? 16.879 -9.935 -8.336 1.00 93.88 89 VAL A O 1
ATOM 731 N N . PHE A 1 90 ? 18.310 -8.629 -9.475 1.00 96.00 90 PHE A N 1
ATOM 732 C CA . PHE A 1 90 ? 19.347 -8.629 -8.447 1.00 96.00 90 PHE A CA 1
ATOM 733 C C . PHE A 1 90 ? 18.862 -7.998 -7.134 1.00 96.00 90 PHE A C 1
ATOM 735 O O . PHE A 1 90 ? 19.070 -8.565 -6.059 1.00 96.00 90 PHE A O 1
ATOM 742 N N . TYR A 1 91 ? 18.148 -6.872 -7.211 1.00 94.62 91 TYR A N 1
ATOM 743 C CA . TYR A 1 91 ? 17.545 -6.226 -6.047 1.00 94.62 91 TYR A CA 1
ATOM 744 C C . TYR A 1 91 ? 16.546 -7.147 -5.329 1.00 94.62 91 TYR A C 1
ATOM 746 O O . TYR A 1 91 ? 16.654 -7.355 -4.118 1.00 94.62 91 TYR A O 1
ATOM 754 N N . VAL A 1 92 ? 15.617 -7.765 -6.070 1.00 94.62 92 VAL A N 1
ATOM 755 C CA . VAL A 1 92 ? 14.632 -8.709 -5.510 1.00 94.62 92 VAL A CA 1
ATOM 756 C C . VAL A 1 92 ? 15.326 -9.900 -4.848 1.00 94.62 92 VAL A C 1
ATOM 758 O O . VAL A 1 92 ? 14.918 -10.334 -3.770 1.00 94.62 92 VAL A O 1
ATOM 761 N N . TRP A 1 93 ? 16.405 -10.406 -5.446 1.00 95.69 93 TRP A N 1
ATOM 762 C CA . TRP A 1 93 ? 17.184 -11.503 -4.878 1.00 95.69 93 TRP A CA 1
ATOM 763 C C . TRP A 1 93 ? 17.820 -11.139 -3.528 1.00 95.69 93 TRP A C 1
ATOM 765 O O . TRP A 1 93 ? 17.747 -11.931 -2.583 1.00 95.69 93 TRP A O 1
ATOM 775 N N . ILE A 1 94 ? 18.391 -9.934 -3.405 1.00 94.75 94 ILE A N 1
ATOM 776 C CA . ILE A 1 94 ? 18.938 -9.434 -2.134 1.00 94.75 94 ILE A CA 1
ATOM 777 C C . ILE A 1 94 ? 17.832 -9.316 -1.085 1.00 94.75 94 ILE A C 1
ATOM 779 O O . ILE A 1 94 ? 17.987 -9.830 0.024 1.00 94.75 94 ILE A O 1
ATOM 783 N N . VAL A 1 95 ? 16.703 -8.689 -1.426 1.00 93.69 95 VAL A N 1
ATOM 784 C CA . VAL A 1 95 ? 15.575 -8.521 -0.495 1.00 93.69 95 VAL A CA 1
ATOM 785 C C . VAL A 1 95 ? 15.048 -9.876 -0.029 1.00 93.69 95 VAL A C 1
ATOM 787 O O . VAL A 1 95 ? 14.868 -10.084 1.169 1.00 93.69 95 VAL A O 1
ATOM 790 N N . TYR A 1 96 ? 14.887 -10.839 -0.939 1.00 93.38 96 TYR A N 1
ATOM 791 C CA . TYR A 1 96 ? 14.469 -12.197 -0.595 1.00 93.38 96 TYR A CA 1
ATOM 792 C C . TYR A 1 96 ? 15.437 -12.868 0.395 1.00 93.38 96 TYR A C 1
ATOM 794 O O . TYR A 1 96 ? 15.012 -13.474 1.383 1.00 93.38 96 TYR A O 1
ATOM 802 N N . ARG A 1 97 ? 16.752 -12.732 0.172 1.00 92.81 97 ARG A N 1
ATOM 803 C CA . ARG A 1 97 ? 17.790 -13.247 1.083 1.00 92.81 97 ARG A CA 1
ATOM 804 C C . ARG A 1 97 ? 17.726 -12.586 2.459 1.00 92.81 97 ARG A C 1
ATOM 806 O O . ARG A 1 97 ? 17.869 -13.290 3.460 1.00 92.81 97 ARG A O 1
ATOM 813 N N . LEU A 1 98 ? 17.512 -11.272 2.503 1.00 91.25 98 LEU A N 1
ATOM 814 C CA . LEU A 1 98 ? 17.379 -10.515 3.745 1.00 91.25 98 LEU A CA 1
ATOM 815 C C . LEU A 1 98 ? 16.129 -10.931 4.514 1.00 91.25 98 LEU A C 1
ATOM 817 O O . LEU A 1 98 ? 16.243 -11.267 5.686 1.00 91.25 98 LEU A O 1
ATOM 821 N N . MET A 1 99 ? 14.967 -11.004 3.862 1.00 88.62 99 MET A N 1
ATOM 822 C CA . MET A 1 99 ? 13.722 -11.420 4.513 1.00 88.62 99 MET A CA 1
ATOM 823 C C . MET A 1 99 ? 13.839 -12.833 5.082 1.00 88.62 99 MET A C 1
ATOM 825 O O . MET A 1 99 ? 13.542 -13.037 6.252 1.00 88.62 99 MET A O 1
ATOM 829 N N . LYS A 1 100 ? 14.378 -13.790 4.313 1.00 84.69 100 LYS A N 1
ATOM 830 C CA . LYS A 1 100 ? 14.562 -15.173 4.781 1.00 84.69 100 LYS A CA 1
ATOM 831 C C . LYS A 1 100 ? 15.460 -15.280 6.023 1.00 84.69 100 LYS A C 1
ATOM 833 O O . LYS A 1 100 ? 15.312 -16.223 6.795 1.00 84.69 100 LYS A O 1
ATOM 838 N N . ARG A 1 101 ? 16.401 -14.347 6.210 1.00 81.50 101 ARG A N 1
ATOM 839 C CA . ARG A 1 101 ? 17.286 -14.298 7.388 1.00 81.50 101 ARG A CA 1
ATOM 840 C C . ARG A 1 101 ? 16.777 -13.391 8.509 1.00 81.50 101 ARG A C 1
ATOM 842 O O . ARG A 1 101 ? 17.114 -13.638 9.658 1.00 81.50 101 ARG A O 1
ATOM 849 N N . GLY A 1 102 ? 15.976 -12.376 8.195 1.00 80.25 102 GLY A N 1
ATOM 850 C CA . GLY A 1 102 ? 15.434 -11.416 9.156 1.00 80.25 102 GLY A CA 1
ATOM 851 C C . GLY A 1 102 ? 14.161 -11.896 9.855 1.00 80.25 102 GLY A C 1
ATOM 852 O O . GLY A 1 102 ? 14.004 -11.654 11.047 1.00 80.25 102 GLY A O 1
ATOM 853 N N . THR A 1 103 ? 13.283 -12.634 9.164 1.00 77.75 103 THR A N 1
ATOM 854 C CA . THR A 1 103 ? 12.057 -13.185 9.768 1.00 77.75 103 THR A CA 1
ATOM 855 C C . THR A 1 103 ? 12.301 -14.127 10.954 1.00 77.75 103 THR A C 1
ATOM 857 O O . THR A 1 103 ? 11.548 -14.021 11.918 1.00 77.75 103 THR A O 1
ATOM 860 N N . PRO A 1 104 ? 13.318 -15.020 10.973 1.00 75.69 104 PRO A N 1
ATOM 861 C CA . PRO A 1 104 ? 13.589 -15.813 12.173 1.00 75.69 104 PRO A CA 1
ATOM 862 C C . PRO A 1 104 ? 14.114 -14.972 13.348 1.00 75.69 104 PRO A C 1
ATOM 864 O O . PRO A 1 104 ? 13.884 -15.353 14.489 1.00 75.69 104 PRO A O 1
ATOM 867 N N . LEU A 1 105 ? 14.772 -13.830 13.097 1.00 68.12 105 LEU A N 1
ATOM 868 C CA . LEU A 1 105 ? 15.269 -12.943 14.158 1.00 68.12 105 LEU A CA 1
ATOM 869 C C . LEU A 1 105 ? 14.148 -12.124 14.813 1.00 68.12 105 LEU A C 1
ATOM 871 O O . LEU A 1 105 ? 14.190 -11.899 16.016 1.00 68.12 105 LEU A O 1
ATOM 875 N N . SER A 1 106 ? 13.138 -11.689 14.051 1.00 69.19 106 SER A N 1
ATOM 876 C CA . SER A 1 106 ? 12.026 -10.906 14.617 1.00 69.19 106 SER A CA 1
ATOM 877 C C . SER A 1 106 ? 11.016 -11.747 15.401 1.00 69.19 106 SER A C 1
ATOM 879 O O . SER A 1 106 ? 10.145 -11.182 16.045 1.00 69.19 106 SER A O 1
ATOM 881 N N . LEU A 1 107 ? 11.073 -13.078 15.283 1.00 62.84 107 LEU A N 1
ATOM 882 C CA . LEU A 1 107 ? 10.229 -14.019 16.026 1.00 62.84 107 LEU A CA 1
ATOM 883 C C . LEU A 1 107 ? 10.890 -14.501 17.330 1.00 62.84 107 LEU A C 1
ATOM 885 O O . LEU A 1 107 ? 10.225 -15.165 18.119 1.00 62.84 107 LEU A O 1
ATOM 889 N N . SER A 1 108 ? 12.184 -14.214 17.542 1.00 61.22 108 SER A N 1
ATOM 890 C CA . SER A 1 108 ? 12.927 -14.610 18.750 1.00 61.22 108 SER A CA 1
ATOM 891 C C . SER A 1 108 ? 13.113 -13.479 19.774 1.00 61.22 108 SER A C 1
ATOM 893 O O . SER A 1 108 ? 13.841 -13.675 20.747 1.00 61.22 108 SER A O 1
ATOM 895 N N . ILE A 1 109 ? 12.521 -12.308 19.531 1.00 52.78 109 ILE A N 1
ATOM 896 C CA . ILE A 1 109 ? 12.433 -11.151 20.439 1.00 52.78 109 ILE A CA 1
ATOM 897 C C . ILE A 1 109 ? 10.966 -10.996 20.822 1.00 52.78 109 ILE A C 1
ATOM 899 O O . ILE A 1 109 ? 10.702 -10.753 22.018 1.00 52.78 109 ILE A O 1
#